Protein AF-K9UJ57-F1 (afdb_monomer)

Radius of gyration: 21.43 Å; Cα contacts (8 Å, |Δi|>4): 87; chains: 1; bounding box: 52×44×53 Å

Foldseek 3Di:
DDLLPDDLVRLVVVCVVCVVPVVSVVSNVVVCVVPPPDDDDPDDPDPVCCVVPVVVVVVVVVLVVLLQVLLVVLQVQVVVCCVVPVPDDLVNSLVSSVVVPDPVSLVSLLVSCVVVDLCVLVVRDHDPVCSVSSNVNSVVSNPPDD

pLDDT: mean 84.01, std 9.88, range [45.91, 94.31]

Solvent-accessible surface area (backbone atoms only — not comparable to full-atom values): 8723 Å² total; per-residue (Å²): 134,74,65,87,80,47,52,74,68,57,37,50,52,47,28,71,76,39,74,84,41,61,69,48,45,50,50,41,52,53,49,46,66,75,73,48,89,72,78,88,74,74,82,71,89,45,83,71,55,55,73,79,36,60,67,58,52,49,54,56,44,62,63,47,45,45,56,60,51,47,33,54,50,53,52,52,52,50,56,52,44,43,75,78,42,72,85,65,51,68,69,57,52,41,53,49,49,66,68,71,50,56,68,71,58,53,51,49,35,40,56,41,37,70,73,65,38,76,72,56,54,77,70,58,73,58,61,77,96,45,34,66,52,53,45,52,47,54,52,50,56,62,67,53,77,128

Mean predicted aligned error: 13.46 Å

InterPro domains:
  IPR054053 Protein of unknown function DUF6887 [PF21826] (2-60)

Structure (mmCIF, N/CA/C/O backbone):
data_AF-K9UJ57-F1
#
_entry.id   AF-K9UJ57-F1
#
loop_
_atom_site.group_PDB
_atom_site.id
_atom_site.type_symbol
_atom_site.label_atom_id
_atom_site.label_alt_id
_atom_site.label_comp_id
_atom_site.label_asym_id
_atom_site.label_entity_id
_atom_site.label_seq_id
_atom_site.pdbx_PDB_ins_code
_atom_site.Cartn_x
_atom_site.Cartn_y
_atom_site.Cartn_z
_atom_site.occupancy
_atom_site.B_iso_or_equiv
_atom_site.auth_seq_id
_atom_site.auth_comp_id
_atom_site.auth_asym_id
_atom_site.auth_atom_id
_atom_site.pdbx_PDB_model_num
ATOM 1 N N . MET A 1 1 ? 25.271 3.234 -30.888 1.00 76.38 1 MET A N 1
ATOM 2 C CA . MET A 1 1 ? 25.266 3.730 -29.495 1.00 76.38 1 MET A CA 1
ATOM 3 C C . MET A 1 1 ? 26.203 2.829 -28.701 1.00 76.38 1 MET A C 1
ATOM 5 O O . MET A 1 1 ? 26.231 1.647 -29.017 1.00 76.38 1 MET A O 1
ATOM 9 N N . ASP A 1 2 ? 27.009 3.343 -27.770 1.00 87.25 2 ASP A N 1
ATOM 10 C CA . ASP A 1 2 ? 27.913 2.499 -26.966 1.00 87.25 2 ASP A CA 1
ATOM 11 C C . ASP A 1 2 ? 27.295 2.239 -25.585 1.00 87.25 2 ASP A C 1
ATOM 13 O O . ASP A 1 2 ? 27.380 3.068 -24.679 1.00 87.25 2 ASP A O 1
ATOM 17 N N . TYR A 1 3 ? 26.618 1.099 -25.447 1.00 88.69 3 TYR A N 1
ATOM 18 C CA . TYR A 1 3 ? 25.906 0.725 -24.224 1.00 88.69 3 TYR A CA 1
ATOM 19 C C . TYR A 1 3 ? 26.846 0.398 -23.055 1.00 88.69 3 TYR A C 1
ATOM 21 O O . TYR A 1 3 ? 26.436 0.510 -21.902 1.00 88.69 3 TYR A O 1
ATOM 29 N N . ARG A 1 4 ? 28.112 0.042 -23.322 1.00 81.81 4 ARG A N 1
ATOM 30 C CA . ARG A 1 4 ? 29.076 -0.381 -22.288 1.00 81.81 4 ARG A CA 1
ATOM 31 C C . ARG A 1 4 ? 29.610 0.774 -21.446 1.00 81.81 4 ARG A C 1
ATOM 33 O O . ARG A 1 4 ? 30.119 0.545 -20.355 1.00 81.81 4 ARG A O 1
ATOM 40 N N . GLN A 1 5 ? 29.489 2.007 -21.936 1.00 87.62 5 GLN A N 1
ATOM 41 C CA . GLN A 1 5 ? 29.878 3.208 -21.192 1.00 87.62 5 GLN A CA 1
ATOM 42 C C . GLN A 1 5 ? 28.732 3.819 -20.381 1.00 87.62 5 GLN A C 1
ATOM 44 O O . GLN A 1 5 ? 28.959 4.740 -19.598 1.00 87.62 5 GLN A O 1
ATOM 49 N N . MET A 1 6 ? 27.503 3.326 -20.554 1.00 89.31 6 MET A N 1
ATOM 50 C CA . MET A 1 6 ? 26.363 3.802 -19.778 1.00 89.31 6 MET A CA 1
ATOM 51 C C . MET A 1 6 ? 26.410 3.244 -18.359 1.00 89.31 6 MET A C 1
ATOM 53 O O . MET A 1 6 ? 26.701 2.069 -18.136 1.00 89.31 6 MET A O 1
ATOM 57 N N . SER A 1 7 ? 26.044 4.066 -17.377 1.00 90.62 7 SER A N 1
ATOM 58 C CA . SER A 1 7 ? 25.816 3.566 -16.024 1.00 90.62 7 SER A CA 1
ATOM 59 C C . SER A 1 7 ? 24.624 2.602 -15.995 1.00 90.62 7 SER A C 1
ATOM 61 O O . SER A 1 7 ? 23.697 2.694 -16.805 1.00 90.62 7 SER A O 1
ATOM 63 N N . ARG A 1 8 ? 24.569 1.728 -14.978 1.00 89.62 8 ARG A N 1
ATOM 64 C CA . ARG A 1 8 ? 23.435 0.807 -14.761 1.00 89.62 8 ARG A CA 1
ATOM 65 C C . ARG A 1 8 ? 22.077 1.507 -14.829 1.00 89.62 8 ARG A C 1
ATOM 67 O O . ARG A 1 8 ? 21.119 0.927 -15.331 1.00 89.62 8 ARG A O 1
ATOM 74 N N . LYS A 1 9 ? 21.976 2.731 -14.299 1.00 91.31 9 LYS A N 1
ATOM 75 C CA . LYS A 1 9 ? 20.726 3.503 -14.279 1.00 91.31 9 LYS A CA 1
ATOM 76 C C . LYS A 1 9 ? 20.346 4.010 -15.671 1.00 91.31 9 LYS A C 1
ATOM 78 O O . LYS A 1 9 ? 19.175 3.950 -16.031 1.00 91.31 9 LYS A O 1
ATOM 83 N N . GLU A 1 10 ? 21.313 4.507 -16.434 1.00 91.44 10 GLU A N 1
ATOM 84 C CA . GLU A 1 10 ? 21.088 5.012 -17.793 1.00 91.44 10 GLU A CA 1
ATOM 85 C C . GLU A 1 10 ? 20.684 3.883 -18.732 1.00 91.44 10 GLU A C 1
ATOM 87 O O . GLU A 1 10 ? 19.668 3.993 -19.415 1.00 91.44 10 GLU A O 1
ATOM 92 N N . LEU A 1 11 ? 21.410 2.767 -18.678 1.00 92.94 11 LEU A N 1
ATOM 93 C CA . LEU A 1 11 ? 21.129 1.605 -19.506 1.00 92.94 11 LEU A CA 1
ATOM 94 C C . LEU A 1 11 ? 19.780 0.962 -19.143 1.00 92.94 11 LEU A C 1
ATOM 96 O O . LEU A 1 11 ? 18.996 0.640 -20.030 1.00 92.94 11 LEU A O 1
ATOM 100 N N . HIS A 1 12 ? 19.445 0.881 -17.848 1.00 93.12 12 HIS A N 1
ATOM 101 C CA . HIS A 1 12 ? 18.121 0.440 -17.393 1.00 93.12 12 HIS A CA 1
ATOM 102 C C . HIS A 1 12 ? 16.990 1.308 -17.963 1.00 93.12 12 HIS A C 1
ATOM 104 O O . HIS A 1 12 ? 16.024 0.788 -18.516 1.00 93.12 12 HIS A O 1
ATOM 110 N N . ASN A 1 13 ? 17.109 2.634 -17.846 1.00 94.31 13 ASN A N 1
ATOM 111 C CA . ASN A 1 13 ? 16.097 3.557 -18.356 1.00 94.31 13 ASN A CA 1
ATOM 112 C C . ASN A 1 13 ? 15.968 3.471 -19.882 1.00 94.31 13 ASN A C 1
ATOM 114 O O . ASN A 1 13 ? 14.857 3.537 -20.405 1.00 94.31 13 ASN A O 1
ATOM 118 N N . TYR A 1 14 ? 17.091 3.304 -20.584 1.00 94.06 14 TYR A N 1
ATOM 119 C CA . TYR A 1 14 ? 17.108 3.165 -22.033 1.00 94.06 14 TYR A CA 1
ATOM 120 C C . TYR A 1 14 ? 16.382 1.898 -22.489 1.00 94.06 14 TYR A C 1
ATOM 122 O O . TYR A 1 14 ? 15.505 1.993 -23.342 1.00 94.06 14 TYR A O 1
ATOM 130 N N . VAL A 1 15 ? 16.674 0.743 -21.882 1.00 94.12 15 VAL A N 1
ATOM 131 C CA . VAL A 1 15 ? 15.999 -0.532 -22.186 1.00 94.12 15 VAL A CA 1
ATOM 132 C C . VAL A 1 15 ? 14.495 -0.449 -21.920 1.00 94.12 15 VAL A C 1
ATOM 134 O O . VAL A 1 15 ? 13.693 -0.953 -22.700 1.00 94.12 15 VAL A O 1
ATOM 137 N N . LEU A 1 16 ? 14.077 0.231 -20.847 1.00 92.62 16 LEU A N 1
ATOM 138 C CA . LEU A 1 16 ? 12.651 0.420 -20.563 1.00 92.62 16 LEU A CA 1
ATOM 139 C C . LEU A 1 16 ? 11.936 1.284 -21.608 1.00 92.62 16 LEU A C 1
ATOM 141 O O . LEU A 1 16 ? 10.756 1.039 -21.873 1.00 92.62 16 LEU A O 1
ATOM 145 N N . ALA A 1 17 ? 12.627 2.284 -22.158 1.00 93.69 17 ALA A N 1
ATOM 146 C CA . ALA A 1 17 ? 12.107 3.176 -23.190 1.00 93.69 17 ALA A CA 1
ATOM 147 C C . ALA A 1 17 ? 12.201 2.580 -24.607 1.00 93.69 17 ALA A C 1
ATOM 149 O O . ALA A 1 17 ? 11.406 2.948 -25.466 1.00 93.69 17 ALA A O 1
ATOM 150 N N . ASN A 1 18 ? 13.133 1.652 -24.838 1.00 94.06 18 ASN A N 1
ATOM 151 C CA . ASN A 1 18 ? 13.432 1.037 -26.132 1.00 94.06 18 ASN A CA 1
ATOM 152 C C . ASN A 1 18 ? 13.386 -0.489 -25.992 1.00 94.06 18 ASN A C 1
ATOM 154 O O . ASN A 1 18 ? 14.399 -1.172 -26.114 1.00 94.06 18 ASN A O 1
ATOM 158 N N . ARG A 1 19 ? 12.199 -1.019 -25.678 1.00 87.31 19 ARG A N 1
ATOM 159 C CA . ARG A 1 19 ? 12.023 -2.444 -25.352 1.00 87.31 19 ARG A CA 1
ATOM 160 C C . ARG A 1 19 ? 12.327 -3.397 -26.507 1.00 87.31 19 ARG A C 1
ATOM 162 O O . ARG A 1 19 ? 12.581 -4.563 -26.242 1.00 87.31 19 ARG A O 1
ATOM 169 N N . ASP A 1 20 ? 12.306 -2.891 -27.737 1.00 93.94 20 ASP A N 1
ATOM 170 C CA . ASP A 1 20 ? 12.568 -3.661 -28.957 1.00 93.94 20 ASP A CA 1
ATOM 171 C C . ASP A 1 20 ? 14.061 -3.662 -29.348 1.00 93.94 20 ASP A C 1
ATOM 173 O O . ASP A 1 20 ? 14.445 -4.287 -30.334 1.00 93.94 20 ASP A O 1
ATOM 177 N N . ASP A 1 21 ? 14.916 -2.942 -28.609 1.00 93.94 21 ASP A N 1
ATOM 178 C CA . ASP A 1 21 ? 16.365 -2.953 -28.820 1.00 93.94 21 ASP A CA 1
ATOM 179 C C . ASP A 1 21 ? 17.012 -4.083 -28.007 1.00 93.94 21 ASP A C 1
ATOM 181 O O . ASP A 1 21 ? 17.461 -3.905 -26.867 1.00 93.94 21 ASP A O 1
ATOM 185 N N . ASP A 1 22 ? 17.076 -5.259 -28.630 1.00 93.44 22 ASP A N 1
ATOM 186 C CA . ASP A 1 22 ? 17.701 -6.453 -28.061 1.00 93.44 22 ASP A CA 1
ATOM 187 C C . ASP A 1 22 ? 19.164 -6.205 -27.660 1.00 93.44 22 ASP A C 1
ATOM 189 O O . ASP A 1 22 ? 19.628 -6.721 -26.643 1.00 93.44 22 ASP A O 1
ATOM 193 N N . ALA A 1 23 ? 19.904 -5.379 -28.410 1.00 93.88 23 ALA A N 1
ATOM 194 C CA . ALA A 1 23 ? 21.306 -5.095 -28.112 1.00 93.88 23 ALA A CA 1
ATOM 195 C C . ALA A 1 23 ? 21.454 -4.300 -26.807 1.00 93.88 23 ALA A C 1
ATOM 197 O O . ALA A 1 23 ? 22.349 -4.587 -26.006 1.00 93.88 23 ALA A O 1
ATOM 198 N N . ALA A 1 24 ? 20.556 -3.343 -26.559 1.00 92.88 24 ALA A N 1
ATOM 199 C CA . ALA A 1 24 ? 20.501 -2.635 -25.286 1.00 92.88 24 ALA A CA 1
ATOM 200 C C . ALA A 1 24 ? 20.100 -3.569 -24.132 1.00 92.88 24 ALA A C 1
ATOM 202 O O . ALA A 1 24 ? 20.673 -3.479 -23.042 1.00 92.88 24 ALA A O 1
ATOM 203 N N . PHE A 1 25 ? 19.153 -4.485 -24.367 1.00 92.31 25 PHE A N 1
ATOM 204 C CA . PHE A 1 25 ? 18.747 -5.480 -23.374 1.00 92.31 25 PHE A CA 1
ATOM 205 C C . PHE A 1 25 ? 19.906 -6.408 -22.989 1.00 92.31 25 PHE A C 1
ATOM 207 O O . PHE A 1 25 ? 20.200 -6.547 -21.801 1.00 92.31 25 PHE A O 1
ATOM 214 N N . TYR A 1 26 ? 20.609 -6.990 -23.964 1.00 93.56 26 TYR A N 1
ATOM 215 C CA . TYR A 1 26 ? 21.755 -7.861 -23.692 1.00 93.56 26 TYR A CA 1
ATOM 216 C C . TYR A 1 26 ? 22.887 -7.114 -22.983 1.00 93.56 26 TYR A C 1
ATOM 218 O O . TYR A 1 26 ? 23.402 -7.611 -21.985 1.00 93.56 26 TYR A O 1
ATOM 226 N N . ALA A 1 27 ? 23.205 -5.884 -23.402 1.00 93.81 27 ALA A N 1
ATOM 227 C CA . ALA A 1 27 ? 24.201 -5.065 -22.712 1.00 93.81 27 ALA A CA 1
ATOM 228 C C . ALA A 1 27 ? 23.816 -4.785 -21.247 1.00 93.81 27 ALA A C 1
ATOM 230 O O . ALA A 1 27 ? 24.676 -4.761 -20.366 1.00 93.81 27 ALA A O 1
ATOM 231 N N . TYR A 1 28 ? 22.523 -4.593 -20.966 1.00 91.31 28 TYR A N 1
ATOM 232 C CA . TYR A 1 28 ? 22.027 -4.436 -19.602 1.00 91.31 28 TYR A CA 1
ATOM 233 C C . TYR A 1 28 ? 22.167 -5.723 -18.786 1.00 91.31 28 TYR A C 1
ATOM 235 O O . TYR A 1 28 ? 22.596 -5.666 -17.634 1.00 91.31 28 TYR A O 1
ATOM 243 N N . VAL A 1 29 ? 21.831 -6.874 -19.371 1.00 89.50 29 VAL A N 1
ATOM 244 C CA . VAL A 1 29 ? 21.959 -8.187 -18.725 1.00 89.50 29 VAL A CA 1
ATOM 245 C C . VAL A 1 29 ? 23.420 -8.512 -18.413 1.00 89.50 29 VAL A C 1
ATOM 247 O O . VAL A 1 29 ? 23.708 -8.934 -17.294 1.00 89.50 29 VAL A O 1
ATOM 250 N N . ASP A 1 30 ? 24.345 -8.266 -19.340 1.00 91.00 30 ASP A N 1
ATOM 251 C CA . ASP A 1 30 ? 25.786 -8.448 -19.118 1.00 91.00 30 ASP A CA 1
ATOM 252 C C . ASP A 1 30 ? 26.275 -7.569 -17.961 1.00 91.00 30 ASP A C 1
ATOM 254 O O . ASP A 1 30 ? 26.884 -8.059 -17.009 1.00 91.00 30 ASP A O 1
ATOM 258 N N . LEU A 1 31 ? 25.904 -6.284 -17.973 1.00 89.94 31 LEU A N 1
ATOM 259 C CA . LEU A 1 31 ? 26.239 -5.363 -16.891 1.00 89.94 31 LEU A CA 1
ATOM 260 C C . LEU A 1 31 ? 25.687 -5.851 -15.544 1.00 89.94 31 LEU A C 1
ATOM 262 O O . LEU A 1 31 ? 26.374 -5.755 -14.531 1.00 89.94 31 LEU A O 1
ATOM 266 N N . LEU A 1 32 ? 24.456 -6.372 -15.503 1.00 88.00 32 LEU A N 1
ATOM 267 C CA . LEU A 1 32 ? 23.863 -6.923 -14.282 1.00 88.00 32 LEU A CA 1
ATOM 268 C C . LEU A 1 32 ? 24.588 -8.173 -13.775 1.00 88.00 32 LEU A C 1
ATOM 270 O O . LEU A 1 32 ? 24.625 -8.359 -12.558 1.00 88.00 32 LEU A O 1
ATOM 274 N N . HIS A 1 33 ? 25.139 -9.008 -14.656 1.00 83.88 33 HIS A N 1
ATOM 275 C CA . HIS A 1 33 ? 25.977 -10.139 -14.252 1.00 83.88 33 HIS A CA 1
ATOM 276 C C . HIS A 1 33 ? 27.313 -9.670 -13.665 1.00 83.88 33 HIS A C 1
ATOM 278 O O . HIS A 1 33 ? 27.769 -10.244 -12.681 1.00 83.88 33 HIS A O 1
ATOM 284 N N . GLU A 1 34 ? 27.911 -8.610 -14.212 1.00 85.19 34 GLU A N 1
ATOM 285 C CA . GLU A 1 34 ? 29.191 -8.075 -13.727 1.00 85.19 34 GLU A CA 1
ATOM 286 C C . GLU A 1 34 ? 29.061 -7.307 -12.402 1.00 85.19 34 GLU A C 1
ATOM 288 O O . GLU A 1 34 ? 29.893 -7.454 -11.507 1.00 85.19 34 GLU A O 1
ATOM 293 N N . VAL A 1 35 ? 28.026 -6.470 -12.256 1.00 81.81 35 VAL A N 1
ATOM 294 C CA . VAL A 1 35 ? 27.884 -5.552 -11.103 1.00 81.81 35 VAL A CA 1
ATOM 295 C C . VAL A 1 35 ? 26.929 -6.061 -10.025 1.00 81.81 35 VAL A C 1
ATOM 297 O O . VAL A 1 35 ? 26.745 -5.421 -8.984 1.00 81.81 35 VAL A O 1
ATOM 300 N N . GLY A 1 36 ? 26.225 -7.154 -10.299 1.00 75.25 36 GLY A N 1
ATOM 301 C CA . GLY A 1 36 ? 25.158 -7.641 -9.449 1.00 75.25 36 GLY A CA 1
ATOM 302 C C . GLY A 1 36 ? 25.661 -8.492 -8.296 1.00 75.25 36 GLY A C 1
ATOM 303 O O . GLY A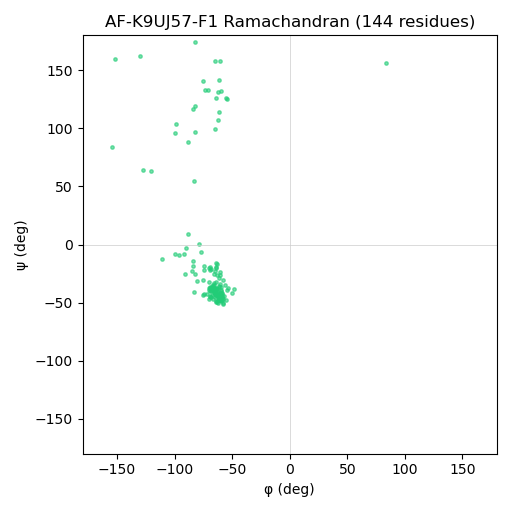 1 36 ? 26.142 -9.598 -8.493 1.00 75.25 36 GLY A O 1
ATOM 304 N N . ASN A 1 37 ? 25.448 -8.027 -7.067 1.00 73.25 37 ASN A N 1
ATOM 305 C CA . ASN A 1 37 ? 25.614 -8.844 -5.864 1.00 73.25 37 ASN A CA 1
ATOM 306 C C . ASN A 1 37 ? 24.349 -9.690 -5.610 1.00 73.25 37 ASN A C 1
ATOM 308 O O . ASN A 1 37 ? 23.683 -9.531 -4.584 1.00 73.25 37 ASN A O 1
ATOM 312 N N . TRP A 1 38 ? 23.930 -10.475 -6.607 1.00 73.06 38 TRP A N 1
ATOM 313 C CA . TRP A 1 38 ? 22.687 -11.244 -6.549 1.00 73.06 38 TRP A CA 1
ATOM 314 C C . TRP A 1 38 ? 22.819 -12.406 -5.566 1.00 73.06 38 TRP A C 1
ATOM 316 O O . TRP A 1 38 ? 23.775 -13.173 -5.617 1.00 73.06 38 TRP A O 1
ATOM 326 N N . THR A 1 39 ? 21.828 -12.572 -4.695 1.00 67.81 39 THR A N 1
ATOM 327 C CA . THR A 1 39 ? 21.657 -13.820 -3.950 1.00 67.81 39 THR A CA 1
ATOM 328 C C . THR A 1 39 ? 20.914 -14.798 -4.848 1.00 67.81 39 THR A C 1
ATOM 330 O O . THR A 1 39 ? 19.784 -14.517 -5.251 1.00 67.81 39 THR A O 1
ATOM 333 N N . GLU A 1 40 ? 21.532 -15.932 -5.173 1.00 68.31 40 GLU A N 1
ATOM 334 C CA . GLU A 1 40 ? 20.845 -17.002 -5.894 1.00 68.31 40 GLU A CA 1
ATOM 335 C C . GLU A 1 40 ? 19.660 -17.505 -5.058 1.00 68.31 40 GLU A C 1
ATOM 337 O O . GLU A 1 40 ? 19.827 -18.062 -3.972 1.00 68.31 40 GLU A O 1
ATOM 342 N N . MET A 1 41 ? 18.445 -17.285 -5.562 1.00 67.69 41 MET A N 1
ATOM 343 C CA . MET A 1 41 ? 17.232 -17.866 -4.998 1.00 67.69 41 MET A CA 1
ATOM 344 C C . MET A 1 41 ? 16.864 -19.091 -5.839 1.00 67.69 41 MET A C 1
ATOM 346 O O . MET A 1 41 ? 16.369 -18.921 -6.956 1.00 67.69 41 MET A O 1
ATOM 350 N N . PRO A 1 42 ? 17.116 -20.324 -5.362 1.00 74.44 42 PRO A N 1
ATOM 351 C CA . PRO A 1 42 ? 16.643 -21.515 -6.051 1.00 74.44 42 PRO A CA 1
ATOM 352 C C . PRO A 1 42 ? 15.113 -21.507 -6.137 1.00 74.44 42 PRO A C 1
ATOM 354 O O . PRO A 1 42 ? 14.428 -20.855 -5.346 1.00 74.44 42 PRO A O 1
ATOM 357 N N . ALA A 1 43 ? 14.572 -22.251 -7.102 1.00 75.25 43 ALA A N 1
ATOM 358 C CA . ALA A 1 43 ? 13.130 -22.384 -7.259 1.00 75.25 43 ALA A CA 1
ATOM 359 C C . ALA A 1 43 ? 12.488 -22.865 -5.948 1.00 75.25 43 ALA A C 1
ATOM 361 O O . ALA A 1 43 ? 12.873 -23.906 -5.405 1.00 75.25 43 ALA A O 1
ATOM 362 N N . LEU A 1 44 ? 11.504 -22.106 -5.461 1.00 79.31 44 LEU A N 1
ATOM 363 C CA . LEU A 1 44 ? 10.714 -22.494 -4.299 1.00 79.31 44 LEU A CA 1
ATOM 364 C C . LEU A 1 44 ? 9.931 -23.760 -4.655 1.00 79.31 44 LEU A C 1
ATOM 366 O O . LEU A 1 44 ? 9.208 -23.799 -5.652 1.00 79.31 44 LEU A O 1
ATOM 370 N N . LYS A 1 45 ? 10.079 -24.800 -3.842 1.00 80.62 45 LYS A N 1
ATOM 371 C CA . LYS A 1 45 ? 9.315 -26.047 -3.940 1.00 80.62 45 LYS A CA 1
ATOM 372 C C . LYS A 1 45 ? 7.979 -25.922 -3.212 1.00 80.62 45 LYS A C 1
ATOM 374 O O . LYS A 1 45 ? 7.046 -26.658 -3.524 1.00 80.62 45 LYS A O 1
ATOM 379 N N . SER A 1 46 ? 7.882 -24.996 -2.257 1.00 80.69 46 SER A N 1
ATOM 380 C CA . SER A 1 46 ? 6.666 -24.705 -1.501 1.00 80.69 46 SER A CA 1
ATOM 381 C C . SER A 1 46 ? 6.609 -23.244 -1.021 1.00 80.69 46 SER A C 1
ATOM 383 O O . SER A 1 46 ? 7.651 -22.595 -0.914 1.00 80.69 46 SER A O 1
ATOM 385 N N . PRO A 1 47 ? 5.420 -22.708 -0.679 1.00 70.19 47 PRO A N 1
ATOM 386 C CA . PRO A 1 47 ? 5.303 -21.407 -0.017 1.00 70.19 47 PRO A CA 1
ATOM 387 C C . PRO A 1 47 ? 6.068 -21.313 1.314 1.00 70.19 47 PRO A C 1
ATOM 389 O O . PRO A 1 47 ? 6.536 -20.236 1.664 1.00 70.19 47 PRO A O 1
ATOM 392 N N . GLN A 1 48 ? 6.218 -22.425 2.041 1.00 71.94 48 GLN A N 1
ATOM 393 C CA . GLN A 1 48 ? 6.953 -22.498 3.309 1.00 71.94 48 GLN A CA 1
ATOM 394 C C . GLN A 1 48 ? 8.464 -22.299 3.123 1.00 71.94 48 GLN A C 1
ATOM 396 O O . GLN A 1 48 ? 9.150 -21.881 4.050 1.00 71.94 48 GLN A O 1
ATOM 401 N N . ASP A 1 49 ? 8.992 -22.517 1.915 1.00 79.69 49 ASP A N 1
ATOM 402 C CA . ASP A 1 49 ? 10.415 -22.315 1.632 1.00 79.69 49 ASP A CA 1
ATOM 403 C C . ASP A 1 49 ? 10.835 -20.843 1.780 1.00 79.69 49 ASP A C 1
ATOM 405 O O . ASP A 1 49 ? 12.019 -20.560 1.961 1.00 79.69 49 ASP A O 1
ATOM 409 N N . LEU A 1 50 ? 9.872 -19.912 1.748 1.00 75.25 50 LEU A N 1
ATOM 410 C CA . LEU A 1 50 ? 10.086 -18.486 2.000 1.00 75.25 50 LEU A CA 1
ATOM 411 C C . LEU A 1 50 ? 10.646 -18.196 3.401 1.00 75.25 50 LEU A C 1
ATOM 413 O O . LEU A 1 50 ? 11.357 -17.201 3.564 1.00 75.25 50 LEU A O 1
ATOM 417 N N . ASP A 1 51 ? 10.399 -19.070 4.383 1.00 78.44 51 ASP A N 1
ATOM 418 C CA . ASP A 1 51 ? 10.933 -18.931 5.745 1.00 78.44 51 ASP A CA 1
ATOM 419 C C . ASP A 1 51 ? 12.469 -19.035 5.778 1.00 78.44 51 ASP A C 1
ATOM 421 O O . ASP A 1 51 ? 13.116 -18.480 6.668 1.00 78.44 51 ASP A O 1
ATOM 425 N N . ASN A 1 52 ? 13.074 -19.665 4.764 1.00 81.44 52 ASN A N 1
ATOM 426 C CA . ASN A 1 52 ? 14.528 -19.769 4.625 1.00 81.44 52 ASN A CA 1
ATOM 427 C C . ASN A 1 52 ? 15.187 -18.474 4.116 1.00 81.44 52 ASN A C 1
ATOM 429 O O . ASN A 1 52 ? 16.414 -18.387 4.081 1.00 81.44 52 ASN A O 1
ATOM 433 N N . TYR A 1 53 ? 14.402 -17.458 3.735 1.00 79.81 53 TYR A N 1
ATOM 434 C CA . TYR A 1 53 ? 14.901 -16.204 3.164 1.00 79.81 53 TYR A CA 1
ATOM 435 C C . TYR A 1 53 ? 14.485 -14.988 4.009 1.00 79.81 53 TYR A C 1
ATOM 437 O O . TYR A 1 53 ? 13.776 -14.097 3.528 1.00 79.81 53 TYR A O 1
ATOM 445 N N . PRO A 1 54 ? 14.945 -14.886 5.271 1.00 72.56 54 PRO A N 1
ATOM 446 C CA . PRO A 1 54 ? 14.531 -13.821 6.180 1.00 72.56 54 PRO A CA 1
ATOM 447 C C . PRO A 1 54 ? 14.908 -12.426 5.674 1.00 72.56 54 PRO A C 1
ATOM 449 O O . PRO A 1 54 ? 14.188 -11.472 5.951 1.00 72.56 54 PRO A O 1
ATOM 452 N N . GLU A 1 55 ? 15.982 -12.280 4.893 1.00 69.44 55 GLU A N 1
ATOM 453 C CA . GLU A 1 55 ? 16.338 -10.998 4.272 1.00 69.44 55 GLU A CA 1
ATOM 454 C C . GLU A 1 55 ? 15.364 -10.584 3.163 1.00 69.44 55 GLU A C 1
ATOM 456 O O . GLU A 1 55 ? 15.002 -9.409 3.073 1.00 69.44 55 GLU A O 1
ATOM 461 N N . PHE A 1 56 ? 14.875 -11.541 2.368 1.00 73.00 56 PHE A N 1
ATOM 462 C CA . PHE A 1 56 ? 13.825 -11.306 1.376 1.00 73.00 56 PHE A CA 1
ATOM 463 C C . PHE A 1 56 ? 12.530 -10.890 2.074 1.00 73.00 56 PHE A C 1
ATOM 465 O O . PHE A 1 56 ? 11.986 -9.828 1.759 1.00 73.00 56 PHE A O 1
ATOM 472 N N . ILE A 1 57 ? 12.110 -11.650 3.095 1.00 71.50 57 ILE A N 1
ATOM 473 C CA . ILE A 1 57 ? 10.958 -11.317 3.940 1.00 71.50 57 ILE A CA 1
ATOM 474 C C . ILE A 1 57 ? 11.139 -9.939 4.583 1.00 71.50 57 ILE A C 1
ATOM 476 O O . ILE A 1 57 ? 10.224 -9.119 4.551 1.00 71.50 57 ILE A O 1
ATOM 480 N N . ALA A 1 58 ? 12.318 -9.618 5.113 1.00 65.75 58 ALA A N 1
ATOM 481 C CA . ALA A 1 58 ? 12.620 -8.315 5.697 1.00 65.75 58 ALA A CA 1
ATOM 482 C C . ALA A 1 58 ? 12.584 -7.186 4.657 1.00 65.75 58 ALA A C 1
ATOM 484 O O . ALA A 1 58 ? 12.123 -6.090 4.969 1.00 65.75 58 ALA A O 1
ATOM 485 N N . HIS A 1 59 ? 13.036 -7.422 3.424 1.00 64.69 59 HIS A N 1
ATOM 486 C CA . HIS A 1 59 ? 13.035 -6.435 2.346 1.00 64.69 59 HIS A CA 1
ATOM 487 C C . HIS A 1 59 ? 11.615 -6.129 1.851 1.00 64.69 59 HIS A C 1
ATOM 489 O O . HIS A 1 59 ? 11.243 -4.956 1.732 1.00 64.69 59 HIS A O 1
ATOM 495 N N . ILE A 1 60 ? 10.798 -7.159 1.613 1.00 63.66 60 ILE A N 1
ATOM 496 C CA . ILE A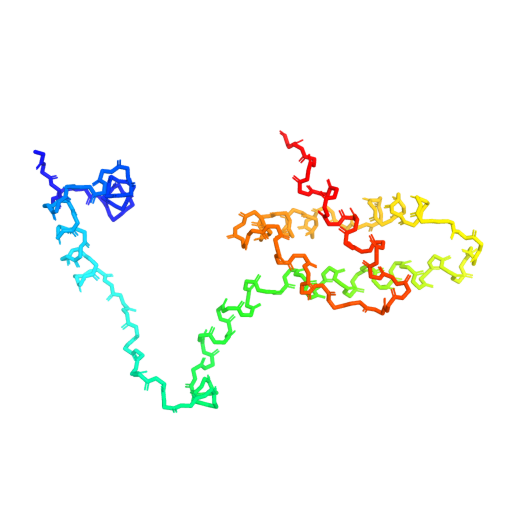 1 60 ? 9.393 -6.994 1.208 1.00 63.66 60 ILE A CA 1
ATOM 497 C C . ILE A 1 60 ? 8.549 -6.436 2.360 1.00 63.66 60 ILE A C 1
ATOM 499 O O . ILE A 1 60 ? 7.778 -5.499 2.157 1.00 63.66 60 ILE A O 1
ATOM 503 N N . THR A 1 61 ? 8.770 -6.886 3.601 1.00 57.44 61 THR A N 1
ATOM 504 C CA . THR A 1 61 ? 8.074 -6.318 4.767 1.00 57.44 61 THR A CA 1
ATOM 505 C C . THR A 1 61 ? 8.543 -4.904 5.080 1.00 57.44 61 THR A C 1
ATOM 507 O O . THR A 1 61 ? 7.746 -4.076 5.501 1.00 57.44 61 THR A O 1
ATOM 510 N N . LYS A 1 62 ? 9.806 -4.539 4.830 1.00 55.59 62 LYS A N 1
ATOM 511 C CA . LYS A 1 62 ? 10.271 -3.145 4.945 1.00 55.59 62 LYS A CA 1
ATOM 512 C C . LYS A 1 62 ? 9.515 -2.221 3.990 1.00 55.59 62 LYS A C 1
ATOM 514 O O . LYS A 1 62 ? 9.254 -1.078 4.368 1.00 55.59 62 LYS A O 1
ATOM 519 N N . LYS A 1 63 ? 9.125 -2.714 2.810 1.00 51.66 63 LYS A N 1
ATOM 520 C CA . LYS A 1 63 ? 8.235 -2.004 1.880 1.00 51.66 63 LYS A CA 1
ATOM 521 C C . LYS A 1 63 ? 6.766 -2.025 2.335 1.00 51.66 63 LYS A C 1
ATOM 523 O O . LYS A 1 63 ? 6.086 -1.030 2.118 1.00 51.66 63 LYS A O 1
ATOM 528 N N . SER A 1 64 ? 6.306 -3.063 3.044 1.00 56.28 64 SER A N 1
ATOM 529 C CA . SER A 1 64 ? 4.939 -3.144 3.607 1.00 56.28 64 SER A CA 1
ATOM 530 C C . SER A 1 64 ? 4.742 -2.440 4.969 1.00 56.28 64 SER A C 1
ATOM 532 O O . SER A 1 64 ? 3.615 -2.146 5.374 1.00 56.28 64 SER A O 1
ATOM 534 N N . LYS A 1 65 ? 5.829 -2.074 5.670 1.00 68.75 65 LYS A N 1
ATOM 535 C CA . LYS A 1 65 ? 5.817 -1.368 6.972 1.00 68.75 65 LYS A CA 1
ATOM 536 C C . LYS A 1 65 ? 4.994 -0.070 7.008 1.00 68.75 65 LYS A C 1
ATOM 538 O O . LYS A 1 65 ? 4.392 0.185 8.052 1.00 68.75 65 LYS A O 1
ATOM 543 N N . PRO A 1 66 ? 4.954 0.781 5.963 1.00 76.94 66 PRO A N 1
ATOM 544 C CA . PRO A 1 66 ? 4.163 2.009 5.997 1.00 76.94 66 PRO A CA 1
ATOM 545 C C . PRO A 1 66 ? 2.661 1.740 6.132 1.00 76.94 66 PRO A C 1
ATOM 547 O O . PRO A 1 66 ? 2.003 2.446 6.895 1.00 76.94 66 PRO A O 1
ATOM 550 N N . LEU A 1 67 ? 2.137 0.700 5.470 1.00 83.12 67 LEU A N 1
ATOM 551 C CA . LEU A 1 67 ? 0.704 0.396 5.466 1.00 83.12 67 LEU A CA 1
ATOM 552 C C . LEU A 1 67 ? 0.245 -0.237 6.790 1.00 83.12 67 LEU A C 1
ATOM 554 O O . LEU A 1 67 ? -0.744 0.184 7.383 1.00 83.12 67 LEU A O 1
ATOM 558 N N . ALA A 1 68 ? 1.021 -1.176 7.334 1.00 83.56 68 ALA A N 1
ATOM 559 C CA . ALA A 1 68 ? 0.741 -1.729 8.660 1.00 83.56 68 ALA A CA 1
ATOM 560 C C . ALA A 1 68 ? 0.816 -0.648 9.756 1.00 83.56 68 ALA A C 1
ATOM 562 O O . ALA A 1 68 ? -0.026 -0.580 10.654 1.00 83.56 68 ALA A O 1
ATOM 563 N N . ARG A 1 69 ? 1.806 0.250 9.663 1.00 83.62 69 ARG A N 1
ATOM 564 C CA . ARG A 1 69 ? 1.979 1.350 10.618 1.00 83.62 69 ARG A CA 1
ATOM 565 C C . ARG A 1 69 ? 0.871 2.394 10.510 1.00 83.62 69 ARG A C 1
ATOM 567 O O . ARG A 1 69 ? 0.416 2.887 11.540 1.00 83.62 69 ARG A O 1
ATOM 574 N N . VAL A 1 70 ? 0.430 2.735 9.299 1.00 88.44 70 VAL A N 1
ATOM 575 C CA . VAL A 1 70 ? -0.688 3.672 9.131 1.00 88.44 70 VAL A CA 1
ATOM 576 C C . VAL A 1 70 ? -2.003 3.054 9.588 1.00 88.44 70 VAL A C 1
ATOM 578 O O . VAL A 1 70 ? -2.782 3.745 10.230 1.00 88.44 70 VAL A O 1
ATOM 581 N N . ALA A 1 71 ? -2.222 1.755 9.368 1.00 89.38 71 ALA A N 1
ATOM 582 C CA . ALA A 1 71 ? -3.390 1.056 9.894 1.00 89.38 71 ALA A CA 1
ATOM 583 C C . ALA A 1 71 ? -3.450 1.137 11.428 1.00 89.38 71 ALA A C 1
ATOM 585 O O . ALA A 1 71 ? -4.487 1.479 11.999 1.00 89.38 71 ALA A O 1
ATOM 586 N N . GLN A 1 72 ? -2.320 0.903 12.106 1.00 89.44 72 GLN A N 1
A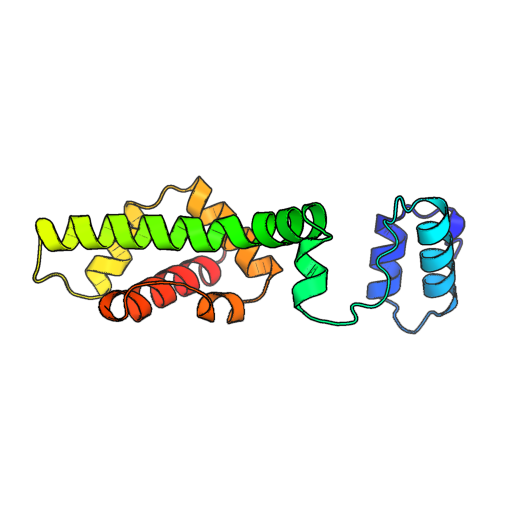TOM 587 C CA . GLN A 1 72 ? -2.224 1.065 13.559 1.00 89.44 72 GLN A CA 1
ATOM 588 C C . GLN A 1 72 ? -2.528 2.500 14.009 1.00 89.44 7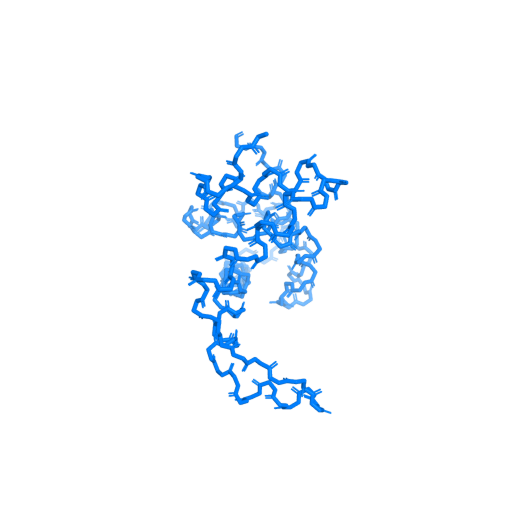2 GLN A C 1
ATOM 590 O O . GLN A 1 72 ? -3.272 2.690 14.972 1.00 89.44 72 GLN A O 1
ATOM 595 N N . GLU A 1 73 ? -1.993 3.505 13.313 1.00 89.81 73 GLU A N 1
ATOM 596 C CA . GLU A 1 73 ? -2.213 4.911 13.661 1.00 89.81 73 GLU A CA 1
ATOM 597 C C . GLU A 1 73 ? -3.666 5.344 13.413 1.00 89.81 73 GLU A C 1
ATOM 599 O O . GLU A 1 73 ? -4.288 5.921 14.302 1.00 89.81 73 GLU A O 1
ATOM 604 N N . ILE A 1 74 ? -4.253 4.992 12.264 1.00 91.69 74 ILE A N 1
ATOM 605 C CA . ILE A 1 74 ? -5.666 5.248 11.943 1.00 91.69 74 ILE A CA 1
ATOM 606 C C . ILE A 1 74 ? -6.567 4.605 12.998 1.00 91.69 74 ILE A C 1
ATOM 608 O O . ILE A 1 74 ? -7.451 5.264 13.543 1.00 91.69 74 ILE A O 1
ATOM 612 N N . ARG A 1 75 ? -6.310 3.341 13.355 1.00 91.69 75 ARG A N 1
ATOM 613 C CA . ARG A 1 75 ? -7.051 2.639 14.410 1.00 91.69 75 ARG A CA 1
ATOM 614 C C . ARG A 1 75 ? -6.954 3.368 15.749 1.00 91.69 75 ARG A C 1
ATOM 616 O O . ARG A 1 75 ? -7.961 3.509 16.441 1.00 91.69 75 ARG A O 1
ATOM 623 N N . ARG A 1 76 ? -5.756 3.824 16.128 1.00 93.19 76 ARG A N 1
ATOM 624 C CA . ARG A 1 76 ? -5.524 4.574 17.371 1.00 93.19 76 ARG A CA 1
ATOM 625 C C . ARG A 1 76 ? -6.326 5.876 17.384 1.00 93.19 76 ARG A C 1
ATOM 627 O O . ARG A 1 76 ? -7.015 6.145 18.366 1.00 93.19 76 ARG A O 1
ATOM 634 N N . LEU A 1 77 ? -6.267 6.642 16.295 1.00 92.69 77 LEU A N 1
ATOM 635 C CA . LEU A 1 77 ? -6.966 7.919 16.142 1.00 92.69 77 LEU A CA 1
ATOM 636 C C . LEU A 1 77 ? -8.488 7.745 16.163 1.00 92.69 77 LEU A C 1
ATOM 638 O O . LEU A 1 77 ? -9.175 8.480 16.865 1.00 92.69 77 LEU A O 1
ATOM 642 N N . LEU A 1 78 ? -9.017 6.737 15.469 1.00 91.00 78 LEU A N 1
ATOM 643 C CA . LEU A 1 78 ? -10.454 6.459 15.452 1.00 91.00 78 LEU A CA 1
ATOM 644 C C . LEU A 1 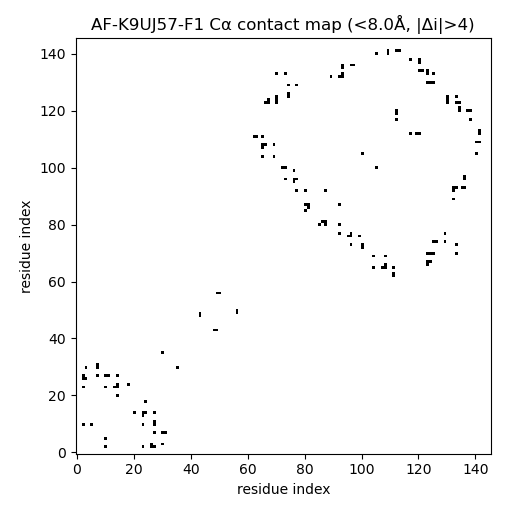78 ? -10.978 6.020 16.820 1.00 91.00 78 LEU A C 1
ATOM 646 O O . LEU A 1 78 ? -12.016 6.508 17.255 1.00 91.00 78 LEU A O 1
ATOM 650 N N . LYS A 1 79 ? -10.238 5.172 17.545 1.00 90.81 79 LYS A N 1
ATOM 651 C CA . LYS A 1 79 ? -10.595 4.797 18.924 1.00 90.81 79 LYS A CA 1
ATOM 652 C C . LYS A 1 79 ? -10.559 5.986 19.878 1.00 90.81 79 LYS A C 1
ATOM 654 O O . LYS A 1 79 ? -11.379 6.063 20.789 1.00 90.81 79 LYS A O 1
ATOM 659 N N . GLN A 1 80 ? -9.605 6.895 19.695 1.00 90.19 80 GLN A N 1
ATOM 660 C CA . GLN A 1 80 ? -9.536 8.124 20.479 1.00 90.19 80 GLN A CA 1
ATOM 661 C C . GLN A 1 80 ? -10.744 9.022 20.191 1.00 90.19 80 GLN A C 1
ATOM 663 O O . GLN A 1 80 ? -11.381 9.488 21.132 1.00 90.19 80 GLN A O 1
ATOM 668 N N . LEU A 1 81 ? -11.091 9.195 18.915 1.00 88.50 81 LEU A N 1
ATOM 669 C CA . LEU A 1 81 ? -12.215 10.020 18.491 1.00 88.50 81 LEU A CA 1
ATOM 670 C C . LEU A 1 81 ? -13.559 9.465 18.969 1.00 88.50 81 LEU A C 1
ATOM 672 O O . LEU A 1 81 ? -14.364 10.225 19.488 1.00 88.50 81 LEU A O 1
ATOM 676 N N . GLU A 1 82 ? -13.783 8.151 18.881 1.00 88.62 82 GLU A N 1
ATOM 677 C CA . GLU A 1 82 ? -15.009 7.511 19.386 1.00 88.62 82 GLU A CA 1
ATOM 678 C C . GLU A 1 82 ? -15.191 7.691 20.899 1.00 88.62 82 GLU A C 1
ATOM 680 O O . GLU A 1 82 ? -16.315 7.854 21.363 1.00 88.62 82 GLU A O 1
ATOM 685 N N . ARG A 1 83 ? -14.099 7.688 21.677 1.00 86.69 83 ARG A N 1
ATOM 686 C CA . ARG A 1 83 ? -14.163 7.932 23.128 1.00 86.69 83 ARG A CA 1
ATOM 687 C C . ARG A 1 83 ? -14.592 9.357 23.456 1.00 86.69 83 ARG A C 1
ATOM 689 O O . ARG A 1 83 ? -15.280 9.563 24.448 1.00 86.69 83 ARG A O 1
ATOM 696 N N . THR A 1 84 ? -14.156 10.329 22.660 1.00 86.94 84 THR A N 1
ATOM 697 C CA . THR A 1 84 ? -14.446 11.749 22.895 1.00 86.94 84 THR A CA 1
ATOM 698 C C . THR A 1 84 ? -15.719 12.222 22.198 1.00 86.94 84 THR A C 1
ATOM 700 O O . THR A 1 84 ? -16.321 13.195 22.634 1.00 86.94 84 THR A O 1
ATOM 703 N N . ASN A 1 85 ? -16.117 11.557 21.112 1.00 84.56 85 ASN A N 1
ATOM 704 C CA . ASN A 1 85 ? -17.267 11.907 20.288 1.00 84.56 85 ASN A CA 1
ATOM 705 C C . ASN A 1 85 ? -17.827 10.660 19.555 1.00 84.56 85 ASN A C 1
ATOM 707 O O . ASN A 1 85 ? -17.498 10.405 18.391 1.00 84.56 85 ASN A O 1
ATOM 711 N N . PRO A 1 86 ? -18.678 9.854 20.210 1.00 81.12 86 PRO A N 1
ATOM 712 C CA . PRO A 1 86 ? -19.203 8.612 19.635 1.00 81.12 86 PRO A CA 1
ATOM 713 C C . PRO A 1 86 ? -20.181 8.826 18.466 1.00 81.12 86 PRO A C 1
ATOM 715 O O . PRO A 1 86 ? -20.368 7.916 17.663 1.00 81.12 86 PRO A O 1
ATOM 718 N N . THR A 1 87 ? -20.769 10.017 18.326 1.00 82.81 87 THR A N 1
ATOM 719 C CA . THR A 1 87 ? -21.716 10.366 17.248 1.00 82.81 87 THR A CA 1
ATOM 720 C C . THR A 1 87 ? -21.037 10.911 15.987 1.00 82.81 87 THR A C 1
ATOM 722 O O . THR A 1 87 ? -21.717 11.394 15.086 1.00 82.81 87 THR A O 1
ATOM 725 N N . THR A 1 88 ? -19.703 10.845 15.913 1.00 84.56 88 THR A N 1
ATOM 726 C CA . THR A 1 88 ? -18.919 11.360 14.779 1.00 84.56 88 THR A CA 1
ATOM 727 C C . THR A 1 88 ? -19.259 10.630 13.473 1.00 84.56 88 THR A C 1
ATOM 729 O O . THR A 1 88 ? -19.218 9.393 13.415 1.00 84.56 88 THR A O 1
ATOM 732 N N . ASN A 1 89 ? -19.508 11.383 12.399 1.00 89.31 89 ASN A N 1
ATOM 733 C CA . ASN A 1 89 ? -19.763 10.834 11.061 1.00 89.31 89 ASN A CA 1
ATOM 734 C C . ASN A 1 89 ? -18.461 10.479 10.301 1.00 89.31 89 ASN A C 1
ATOM 736 O O . ASN A 1 89 ? -17.347 10.721 10.766 1.00 89.31 89 ASN A O 1
ATOM 740 N N . GLU A 1 90 ? -18.568 9.863 9.121 1.00 87.69 90 GLU A N 1
ATOM 741 C CA . GLU A 1 90 ? -17.386 9.443 8.350 1.00 87.69 90 GLU A CA 1
ATOM 742 C C . GLU A 1 90 ? -16.520 10.614 7.862 1.00 87.69 90 GLU A C 1
ATOM 744 O O . GLU A 1 90 ? -15.293 10.524 7.909 1.00 87.69 90 GLU A O 1
ATOM 749 N N . ALA A 1 91 ? -17.128 11.727 7.446 1.00 88.38 91 ALA A N 1
ATOM 750 C CA . ALA A 1 91 ? -16.396 12.892 6.951 1.00 88.38 91 ALA A CA 1
ATOM 751 C C . ALA A 1 91 ? -15.545 13.538 8.055 1.00 88.38 91 ALA A C 1
ATOM 753 O O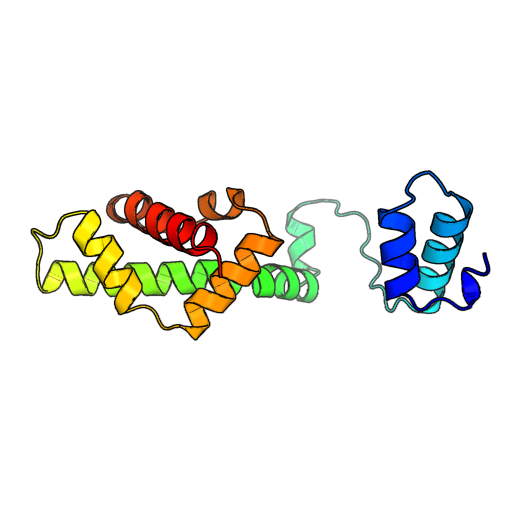 . ALA A 1 91 ? -14.377 13.868 7.841 1.00 88.38 91 ALA A O 1
ATOM 754 N N . GLU A 1 92 ? -16.097 13.646 9.261 1.00 88.69 92 GLU A N 1
ATOM 755 C CA . GLU A 1 92 ? -15.394 14.141 10.444 1.00 88.69 92 GLU A CA 1
ATOM 756 C C . GLU A 1 92 ? -14.250 13.207 10.857 1.00 88.69 92 GLU A C 1
ATOM 758 O O . GLU A 1 92 ? -13.153 13.676 11.166 1.00 88.69 92 GLU A O 1
ATOM 763 N N . LYS A 1 93 ? -14.458 11.882 10.795 1.00 90.81 93 LYS A N 1
ATOM 764 C CA . LYS A 1 93 ? -13.395 10.888 11.029 1.00 90.81 93 LYS A CA 1
ATOM 765 C C . LYS A 1 93 ? -12.236 11.067 10.044 1.00 90.81 93 LYS A C 1
ATOM 767 O O . LYS A 1 93 ? -11.078 11.087 10.462 1.00 90.81 93 LYS A O 1
ATOM 772 N N . ILE A 1 94 ? -12.535 11.230 8.754 1.00 92.06 94 ILE A N 1
ATOM 773 C CA . ILE A 1 94 ? -11.530 11.458 7.704 1.00 92.06 94 ILE A CA 1
ATOM 774 C C . ILE A 1 94 ? -10.770 12.767 7.962 1.00 92.06 94 I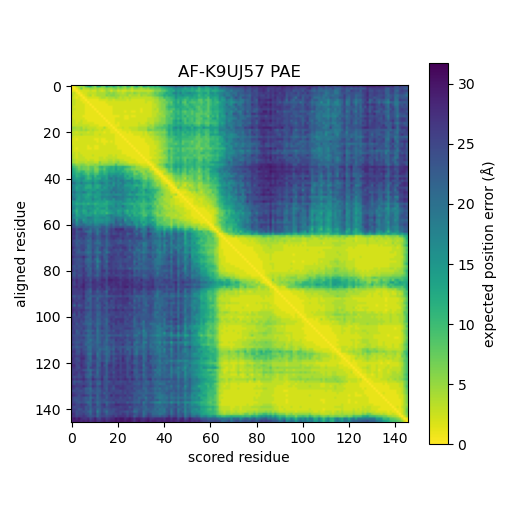LE A C 1
ATOM 776 O O . ILE A 1 94 ? -9.536 12.778 7.933 1.00 92.06 94 ILE A O 1
ATOM 780 N N . ALA A 1 95 ? -11.482 13.861 8.247 1.00 90.00 95 ALA A N 1
ATOM 781 C CA . ALA A 1 95 ? -10.880 15.161 8.537 1.00 90.00 95 ALA A CA 1
ATOM 782 C C . ALA A 1 95 ? -9.957 15.100 9.764 1.00 90.00 95 ALA A C 1
ATOM 784 O O . ALA A 1 95 ? -8.819 15.569 9.707 1.00 90.00 95 ALA A O 1
ATOM 785 N N . TYR A 1 96 ? -10.406 14.450 10.840 1.00 91.06 96 TYR A N 1
ATOM 786 C CA . TYR A 1 96 ? -9.606 14.259 12.044 1.00 91.06 96 TYR A CA 1
ATOM 787 C C . TYR A 1 96 ? -8.324 13.473 11.762 1.00 91.06 96 TYR A C 1
ATOM 789 O O . TYR A 1 96 ? -7.241 13.913 12.146 1.00 91.06 96 TYR A O 1
ATOM 797 N N . ILE A 1 97 ? -8.412 12.348 11.043 1.00 91.88 97 ILE A N 1
ATOM 798 C CA . ILE A 1 97 ? -7.234 11.550 10.678 1.00 91.88 97 ILE A CA 1
ATOM 799 C C . ILE A 1 97 ? -6.253 12.377 9.838 1.00 91.88 97 ILE A C 1
ATOM 801 O O . ILE A 1 97 ? -5.048 12.314 10.079 1.00 91.88 97 ILE A O 1
ATOM 805 N N . ASN A 1 98 ? -6.744 13.169 8.882 1.00 90.25 98 ASN A N 1
ATOM 806 C CA . ASN A 1 98 ? -5.901 14.012 8.030 1.00 90.25 98 ASN A CA 1
ATOM 807 C C . ASN A 1 98 ? -5.098 15.053 8.815 1.00 90.25 98 ASN A C 1
ATOM 809 O O . ASN A 1 98 ? -3.960 15.334 8.445 1.00 90.25 98 ASN A O 1
ATOM 813 N N . ILE A 1 99 ? -5.684 15.610 9.875 1.00 88.19 99 ILE A N 1
ATOM 814 C CA . ILE A 1 99 ? -5.048 16.626 10.723 1.00 88.19 99 ILE A CA 1
ATOM 815 C C . ILE A 1 99 ? -4.133 15.972 11.768 1.00 88.19 99 ILE A C 1
ATOM 817 O O . ILE A 1 99 ? -3.040 16.466 12.033 1.00 88.19 99 ILE A O 1
ATOM 821 N N . ALA A 1 100 ? -4.566 14.861 12.366 1.00 88.69 100 ALA A N 1
ATOM 822 C CA . ALA A 1 100 ? -3.866 14.218 13.476 1.00 88.69 100 ALA A CA 1
ATOM 823 C C . ALA A 1 100 ? -2.736 13.269 13.035 1.00 88.69 100 ALA A C 1
ATOM 825 O O . ALA A 1 100 ? -1.860 12.936 13.839 1.00 88.69 100 ALA A O 1
ATOM 826 N N . THR A 1 101 ? -2.731 12.817 11.777 1.00 90.19 101 THR A N 1
ATOM 827 C CA . THR A 1 101 ? -1.655 11.967 11.254 1.00 90.19 101 THR A CA 1
ATOM 828 C C . THR A 1 101 ? -0.383 12.777 11.029 1.00 90.19 101 THR A C 1
ATOM 830 O O . THR A 1 101 ? -0.392 13.821 10.383 1.00 90.19 101 THR A O 1
ATOM 833 N N . LYS A 1 102 ? 0.751 12.241 11.491 1.00 88.75 102 LYS A N 1
ATOM 834 C CA . LYS A 1 102 ? 2.067 12.866 11.308 1.00 88.75 102 LYS A CA 1
ATOM 835 C C . LYS A 1 102 ? 2.421 13.036 9.817 1.00 88.75 102 LYS A C 1
ATOM 837 O O . LYS A 1 102 ? 2.334 12.046 9.076 1.00 88.75 102 LYS A O 1
ATOM 842 N N . PRO A 1 103 ? 2.892 14.220 9.376 1.00 85.94 103 PRO A N 1
ATOM 843 C CA . PRO A 1 103 ? 3.237 14.474 7.975 1.00 85.94 103 PRO A CA 1
ATOM 844 C C . PRO A 1 103 ? 4.243 13.474 7.394 1.00 85.94 103 PRO A C 1
ATOM 846 O O . PRO A 1 103 ? 4.081 13.015 6.264 1.00 85.94 103 PRO A O 1
ATOM 849 N N . GLU A 1 104 ? 5.246 13.059 8.169 1.00 81.12 104 GLU A N 1
ATOM 850 C CA . GLU A 1 104 ? 6.287 12.131 7.711 1.00 81.12 104 GLU A CA 1
ATOM 851 C C . GLU A 1 104 ? 5.718 10.735 7.438 1.00 81.12 104 GLU A C 1
ATOM 853 O O . GLU A 1 104 ? 6.150 10.047 6.510 1.00 81.12 104 GLU A O 1
ATOM 858 N N . LEU A 1 105 ? 4.738 10.305 8.242 1.00 84.75 105 LEU A N 1
ATOM 859 C CA . LEU A 1 105 ? 4.051 9.034 8.033 1.00 84.75 105 LEU A CA 1
ATOM 860 C C . LEU A 1 105 ? 3.189 9.099 6.770 1.00 84.75 105 LEU A C 1
ATOM 862 O O . LEU A 1 105 ? 3.282 8.195 5.942 1.00 84.75 105 LEU A O 1
ATOM 866 N N . LYS A 1 106 ? 2.431 10.189 6.586 1.00 89.50 106 LYS A N 1
ATOM 867 C CA . LYS A 1 106 ? 1.638 10.432 5.372 1.00 89.50 106 LYS A CA 1
ATOM 868 C C . LYS A 1 106 ? 2.515 10.370 4.116 1.00 89.50 106 LYS A C 1
ATOM 870 O O . LYS A 1 106 ? 2.191 9.637 3.188 1.00 89.50 106 LYS A O 1
ATOM 875 N N . GLN A 1 107 ? 3.666 11.046 4.115 1.00 86.62 107 GLN A N 1
ATOM 876 C CA . GLN A 1 107 ? 4.597 11.037 2.979 1.00 86.62 107 GLN A CA 1
ATOM 877 C C . GLN A 1 107 ? 5.159 9.641 2.677 1.00 86.62 107 GLN A C 1
ATOM 879 O O . GLN A 1 107 ? 5.200 9.227 1.520 1.00 86.62 107 GLN A O 1
ATOM 884 N N . ARG A 1 108 ? 5.544 8.872 3.705 1.00 83.38 108 ARG A N 1
ATOM 885 C CA . ARG A 1 108 ? 6.034 7.494 3.518 1.00 83.38 108 ARG A CA 1
ATOM 886 C C . ARG A 1 108 ? 4.968 6.568 2.940 1.00 83.38 108 ARG A C 1
ATOM 888 O O . ARG A 1 108 ? 5.295 5.717 2.121 1.00 83.38 108 ARG A O 1
ATOM 895 N N . VAL A 1 109 ? 3.717 6.734 3.360 1.00 87.31 109 VAL A N 1
ATOM 896 C CA . VAL A 1 109 ? 2.583 5.957 2.847 1.00 87.31 109 VAL A CA 1
ATOM 897 C C . VAL A 1 109 ? 2.279 6.339 1.400 1.00 87.31 109 VAL A C 1
ATOM 899 O O . VAL A 1 109 ? 2.148 5.448 0.571 1.00 87.31 109 VAL A O 1
ATOM 902 N N . ILE A 1 110 ? 2.260 7.634 1.065 1.00 88.19 110 ILE A N 1
ATOM 903 C CA . ILE A 1 110 ? 2.082 8.102 -0.319 1.00 88.19 110 ILE A CA 1
ATOM 904 C C . ILE A 1 110 ? 3.192 7.553 -1.224 1.00 88.19 110 ILE A C 1
ATOM 906 O O . ILE A 1 110 ? 2.900 7.020 -2.291 1.00 88.19 110 ILE A O 1
ATOM 910 N N . ALA A 1 111 ? 4.457 7.646 -0.803 1.00 84.56 111 ALA A N 1
ATOM 911 C CA . ALA A 1 111 ? 5.586 7.131 -1.576 1.00 84.56 111 ALA A CA 1
ATOM 912 C C . ALA A 1 111 ? 5.494 5.610 -1.787 1.00 84.56 111 ALA A C 1
ATOM 914 O O . ALA A 1 111 ? 5.683 5.134 -2.906 1.00 84.56 111 ALA A O 1
ATOM 915 N N . ALA A 1 112 ? 5.157 4.858 -0.735 1.00 81.25 112 ALA A N 1
ATOM 916 C CA . ALA A 1 112 ? 4.979 3.413 -0.821 1.00 81.25 112 ALA A CA 1
ATOM 917 C C . ALA A 1 112 ? 3.825 3.042 -1.761 1.00 81.25 112 ALA A C 1
ATOM 919 O O . ALA A 1 112 ? 4.039 2.265 -2.685 1.00 81.25 112 ALA A O 1
ATOM 920 N N . LEU A 1 113 ? 2.653 3.663 -1.604 1.00 85.00 113 LEU A N 1
ATOM 921 C CA . LEU A 1 113 ? 1.473 3.368 -2.418 1.00 85.00 113 LEU A CA 1
ATOM 922 C C . LEU A 1 113 ? 1.648 3.760 -3.890 1.00 85.00 113 LEU A C 1
ATOM 924 O O . LEU A 1 113 ? 1.203 3.037 -4.774 1.00 85.00 113 LEU A O 1
ATOM 928 N N . ARG A 1 114 ? 2.364 4.853 -4.184 1.00 82.50 114 ARG A N 1
ATOM 929 C CA . ARG A 1 114 ? 2.739 5.194 -5.568 1.00 82.50 114 ARG A CA 1
ATOM 930 C C . ARG A 1 114 ? 3.667 4.153 -6.193 1.00 82.50 114 ARG A C 1
ATOM 932 O O . ARG A 1 114 ? 3.594 3.934 -7.395 1.00 82.50 114 ARG A O 1
ATOM 939 N N . SER A 1 115 ? 4.525 3.517 -5.392 1.00 75.75 115 SER A N 1
ATOM 940 C CA . SER A 1 115 ? 5.417 2.454 -5.869 1.00 75.75 115 SER A CA 1
ATOM 941 C C . SER A 1 115 ? 4.740 1.085 -5.986 1.00 75.75 115 SER A C 1
ATOM 943 O O . SER A 1 115 ? 5.119 0.306 -6.854 1.00 75.75 115 SER A O 1
ATOM 945 N N . SER A 1 116 ? 3.751 0.790 -5.136 1.00 66.88 116 SER A N 1
ATOM 946 C CA . SER A 1 116 ? 3.050 -0.502 -5.091 1.00 66.88 116 SE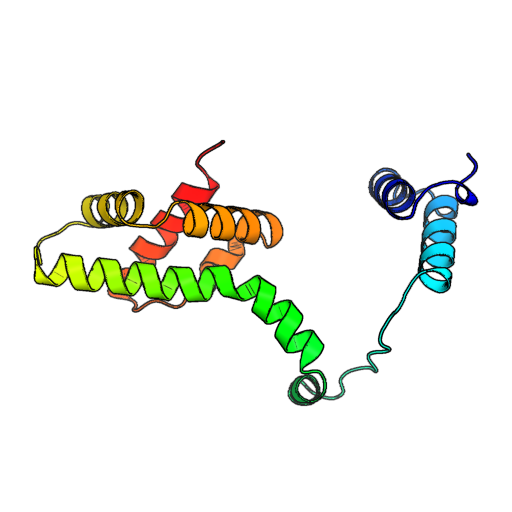R A CA 1
ATOM 947 C C . SER A 1 116 ? 1.734 -0.530 -5.873 1.00 66.88 116 SER A C 1
ATOM 949 O O . SER A 1 116 ? 1.147 -1.596 -6.019 1.00 66.88 116 SER A O 1
ATOM 951 N N . GLY A 1 117 ? 1.257 0.620 -6.356 1.00 76.75 117 GLY A N 1
ATOM 952 C CA . GLY A 1 117 ? -0.057 0.764 -6.981 1.00 76.75 117 GLY A CA 1
ATOM 953 C C . GLY A 1 117 ? -1.190 0.965 -5.967 1.00 76.75 117 GLY A C 1
ATOM 954 O O . GLY A 1 117 ? -1.092 0.588 -4.797 1.00 76.75 117 GLY A O 1
ATOM 955 N N . GLU A 1 118 ? -2.291 1.570 -6.425 1.00 77.75 118 GLU A N 1
ATOM 956 C CA . GLU A 1 118 ? -3.456 1.906 -5.587 1.00 77.75 118 GLU A CA 1
ATOM 957 C C . GLU A 1 118 ? -4.191 0.664 -5.050 1.00 77.75 118 GLU A C 1
ATOM 959 O O . GLU A 1 118 ? -4.782 0.716 -3.973 1.00 77.75 118 GLU A O 1
ATOM 964 N N . THR A 1 119 ? -4.086 -0.478 -5.736 1.00 81.12 119 THR A N 1
ATOM 965 C CA . THR A 1 119 ? -4.663 -1.766 -5.307 1.00 81.12 119 THR A CA 1
ATOM 966 C C . THR A 1 119 ? -4.107 -2.252 -3.969 1.00 81.12 119 THR A C 1
ATOM 968 O O . THR A 1 119 ? -4.796 -2.959 -3.243 1.00 81.12 119 THR A O 1
ATOM 971 N N . ALA A 1 120 ? -2.907 -1.812 -3.576 1.00 81.75 120 ALA A N 1
ATOM 972 C CA . ALA A 1 120 ? -2.337 -2.127 -2.266 1.00 81.75 120 ALA A CA 1
ATOM 973 C C . ALA A 1 120 ? -3.164 -1.555 -1.093 1.00 81.75 120 ALA A C 1
ATOM 975 O O . ALA A 1 120 ? -3.021 -2.007 0.039 1.00 81.75 120 ALA A O 1
ATOM 976 N N . ILE A 1 121 ? -4.062 -0.587 -1.333 1.00 87.12 121 ILE A N 1
ATOM 977 C CA . ILE A 1 121 ? -5.006 -0.094 -0.314 1.00 87.12 121 ILE A CA 1
ATOM 978 C C . ILE A 1 121 ? -5.971 -1.201 0.137 1.00 87.12 121 ILE A C 1
ATOM 980 O O . ILE A 1 121 ? -6.460 -1.160 1.268 1.00 87.12 121 ILE A O 1
ATOM 984 N N . ASP A 1 122 ? -6.244 -2.200 -0.704 1.00 86.19 122 ASP A N 1
ATOM 985 C CA . ASP A 1 122 ? -7.146 -3.294 -0.340 1.00 86.19 122 ASP A CA 1
ATOM 986 C C . ASP A 1 122 ? -6.560 -4.235 0.713 1.00 86.19 122 ASP A C 1
ATOM 988 O O . ASP A 1 122 ? -7.322 -4.854 1.453 1.00 86.19 122 ASP A O 1
ATOM 992 N N . GLU A 1 123 ? -5.236 -4.243 0.869 1.00 84.62 123 GLU A N 1
ATOM 993 C CA . GLU A 1 123 ? -4.522 -4.972 1.922 1.00 84.62 123 GLU A CA 1
ATOM 994 C C . GLU A 1 123 ? -4.559 -4.253 3.284 1.00 84.62 123 GLU A C 1
ATOM 996 O O . GLU A 1 123 ? -3.975 -4.724 4.264 1.00 84.62 123 GLU A O 1
ATOM 1001 N N . LEU A 1 124 ? -5.222 -3.093 3.379 1.00 86.25 124 LEU A N 1
ATOM 1002 C CA . LEU A 1 124 ? -5.319 -2.337 4.623 1.00 86.25 124 LEU A CA 1
ATOM 1003 C C . LEU A 1 124 ? -6.050 -3.146 5.705 1.00 86.25 124 LEU A C 1
ATOM 1005 O O . LEU A 1 124 ? -7.272 -3.274 5.698 1.00 86.25 124 LEU A O 1
ATOM 1009 N N . ALA A 1 125 ? -5.297 -3.620 6.694 1.00 86.31 125 ALA A N 1
ATOM 1010 C CA . ALA A 1 125 ? -5.834 -4.376 7.817 1.00 86.31 125 ALA A CA 1
ATOM 1011 C C . ALA A 1 125 ? -6.413 -3.449 8.906 1.00 86.31 125 ALA A C 1
ATOM 1013 O O . ALA A 1 125 ? -5.688 -2.946 9.770 1.00 86.31 125 ALA A O 1
ATOM 1014 N N . LEU A 1 126 ? -7.731 -3.237 8.884 1.00 88.38 126 LEU A N 1
ATOM 1015 C CA . LEU A 1 126 ? -8.493 -2.508 9.907 1.00 88.38 126 LEU A CA 1
ATOM 1016 C C . LEU A 1 126 ? -9.711 -3.318 10.370 1.00 88.38 126 LEU A C 1
ATOM 1018 O O . LEU A 1 126 ? -10.140 -4.247 9.700 1.00 88.38 126 LEU A O 1
ATOM 1022 N N . GLU A 1 127 ? -10.271 -2.948 11.526 1.00 88.56 127 GLU A N 1
ATOM 1023 C CA . GLU A 1 127 ? -11.582 -3.452 11.967 1.00 88.56 127 GLU A CA 1
ATOM 1024 C C . GLU A 1 127 ? -12.656 -3.024 10.942 1.00 88.56 127 GLU A C 1
ATOM 1026 O O . GLU A 1 127 ? -12.597 -1.889 10.464 1.00 88.56 127 GLU A O 1
ATOM 1031 N N . ASP A 1 128 ? -13.643 -3.877 10.636 1.00 88.94 128 ASP A N 1
ATOM 1032 C CA . ASP A 1 128 ? -14.632 -3.649 9.559 1.00 88.94 128 ASP A CA 1
ATOM 1033 C C . ASP A 1 128 ? -15.293 -2.265 9.622 1.00 88.94 128 ASP A C 1
ATOM 1035 O O . ASP A 1 128 ? -15.397 -1.559 8.619 1.00 88.94 128 ASP A O 1
ATOM 1039 N N . LYS A 1 129 ? -15.646 -1.814 10.832 1.00 87.75 129 LYS A N 1
ATOM 1040 C CA . LYS A 1 129 ? -16.255 -0.496 11.080 1.00 87.75 129 LYS A CA 1
ATOM 1041 C C . LYS A 1 129 ? -15.362 0.708 10.742 1.00 87.75 129 LYS A C 1
ATOM 1043 O O . LYS A 1 12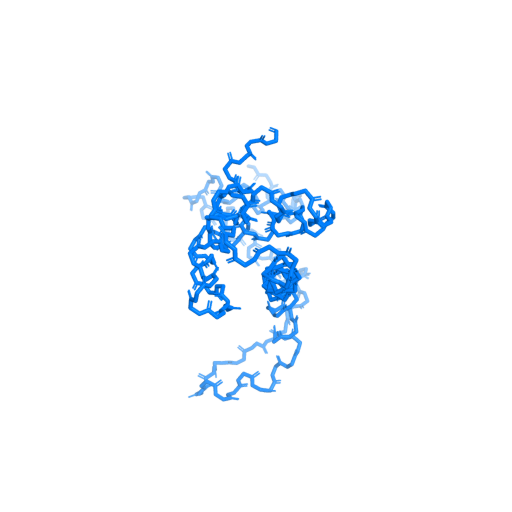9 ? -15.843 1.836 10.680 1.00 87.75 129 LYS A O 1
ATOM 1048 N N . TYR A 1 130 ? -14.060 0.495 10.572 1.00 90.81 130 TYR A N 1
ATOM 1049 C CA . TYR A 1 130 ? -13.075 1.518 10.218 1.00 90.81 130 TYR A CA 1
ATOM 1050 C C . TYR A 1 130 ? -12.525 1.348 8.806 1.00 90.81 130 TYR A C 1
ATOM 1052 O O . TYR A 1 130 ? -11.854 2.256 8.314 1.00 90.81 130 TYR A O 1
ATOM 1060 N N . LEU A 1 131 ? -12.777 0.210 8.159 1.00 90.44 131 LEU A N 1
ATOM 1061 C CA . LEU A 1 131 ? -12.140 -0.150 6.900 1.00 90.44 131 LEU A CA 1
ATOM 1062 C C . LEU A 1 131 ? -12.467 0.857 5.792 1.00 90.44 131 LEU A C 1
ATOM 1064 O O . LEU A 1 131 ? -11.555 1.365 5.143 1.00 90.44 131 LEU A O 1
ATOM 1068 N N . ASN A 1 132 ? -13.742 1.223 5.639 1.00 92.56 132 ASN A N 1
ATOM 1069 C CA . ASN A 1 132 ? -14.181 2.194 4.631 1.00 92.56 132 ASN A CA 1
ATOM 1070 C C . ASN A 1 132 ? -13.540 3.571 4.844 1.00 92.56 132 ASN A C 1
ATOM 1072 O O . ASN A 1 132 ? -12.987 4.154 3.911 1.00 92.56 132 ASN A O 1
ATOM 1076 N N . VAL A 1 133 ? -13.533 4.048 6.091 1.00 93.00 133 VAL A N 1
ATOM 1077 C CA . VAL A 1 133 ? -12.900 5.317 6.476 1.00 93.00 133 VAL A CA 1
ATOM 1078 C C . VAL A 1 133 ? -11.395 5.277 6.204 1.00 93.00 133 VAL A C 1
ATOM 1080 O O . VAL A 1 133 ? -10.852 6.199 5.599 1.00 93.00 133 VAL A O 1
ATOM 1083 N N . GLY A 1 134 ? -10.712 4.202 6.602 1.00 91.88 134 GLY A N 1
ATOM 1084 C CA . GLY A 1 134 ? -9.277 4.034 6.383 1.00 91.88 134 GLY A CA 1
ATOM 1085 C C . GLY A 1 134 ? -8.907 4.010 4.900 1.00 91.88 134 GLY A C 1
ATOM 1086 O O . GLY A 1 134 ? -7.993 4.724 4.488 1.00 91.88 134 GLY A O 1
ATOM 1087 N N . LYS A 1 135 ? -9.653 3.263 4.076 1.00 93.31 135 LYS A N 1
ATOM 1088 C CA . LYS A 1 135 ? -9.452 3.233 2.619 1.00 93.31 135 LYS A CA 1
ATOM 1089 C C . LYS A 1 135 ? -9.689 4.609 1.992 1.00 93.31 135 LYS A C 1
ATOM 1091 O O . LYS A 1 135 ? -8.883 5.040 1.169 1.00 93.31 135 LYS A O 1
ATOM 1096 N N . ALA A 1 136 ? -10.740 5.322 2.402 1.00 93.31 136 ALA A N 1
ATOM 1097 C CA . ALA A 1 136 ? -11.038 6.667 1.909 1.00 93.31 136 ALA A CA 1
ATOM 1098 C C . ALA A 1 136 ? -9.922 7.673 2.241 1.00 93.31 136 ALA A C 1
ATOM 1100 O O . ALA A 1 136 ? -9.519 8.451 1.375 1.00 93.31 136 ALA A O 1
ATOM 1101 N N . VAL A 1 137 ? -9.366 7.618 3.458 1.00 94.31 137 VAL A N 1
ATOM 1102 C CA . VAL A 1 137 ? -8.211 8.439 3.860 1.00 94.31 137 VAL A CA 1
ATOM 1103 C C . VAL A 1 137 ? -7.016 8.189 2.940 1.00 94.31 137 VAL A C 1
ATOM 1105 O O . VAL A 1 137 ? -6.452 9.138 2.394 1.00 94.31 137 VAL A O 1
ATOM 1108 N N . LEU A 1 138 ? -6.639 6.921 2.738 1.00 92.31 138 LEU A N 1
ATOM 1109 C CA . LEU A 1 138 ? -5.478 6.575 1.915 1.00 92.31 138 LEU A CA 1
ATOM 1110 C C . LEU A 1 138 ? -5.664 6.976 0.449 1.00 92.31 138 LEU A C 1
ATOM 1112 O O . LEU A 1 138 ? -4.757 7.570 -0.136 1.00 92.31 138 LEU A O 1
ATOM 1116 N N . LYS A 1 139 ? -6.850 6.731 -0.123 1.00 92.00 139 LYS A N 1
ATOM 1117 C CA . LYS A 1 139 ? -7.193 7.185 -1.480 1.00 92.00 139 LYS A CA 1
ATOM 1118 C C . LYS A 1 139 ? -7.097 8.704 -1.605 1.00 92.00 139 LYS A C 1
ATOM 1120 O O . LYS A 1 139 ? -6.522 9.209 -2.571 1.00 92.00 139 LYS A O 1
ATOM 1125 N N . GLY A 1 140 ? -7.585 9.436 -0.602 1.00 90.56 140 GLY A N 1
ATOM 1126 C CA . GLY A 1 140 ? -7.478 10.892 -0.542 1.00 90.56 140 GLY A CA 1
ATOM 1127 C C . GLY A 1 140 ? -6.027 11.384 -0.541 1.00 90.56 140 GLY A C 1
ATOM 1128 O O . GLY A 1 140 ? -5.704 12.348 -1.231 1.00 90.56 140 GLY A O 1
ATOM 1129 N N . TRP A 1 141 ? -5.127 10.706 0.174 1.00 91.31 141 TRP A N 1
ATOM 1130 C CA . TRP A 1 141 ? -3.707 11.074 0.213 1.00 91.31 141 TRP A CA 1
ATOM 1131 C C . TRP A 1 141 ? -2.976 10.844 -1.107 1.00 91.31 141 TRP A C 1
ATOM 1133 O O . TRP A 1 141 ? -2.124 11.654 -1.464 1.00 91.31 141 TRP A O 1
ATOM 1143 N N . ILE A 1 142 ? -3.291 9.764 -1.825 1.00 88.38 142 ILE A N 1
ATOM 1144 C CA . ILE A 1 142 ? -2.705 9.507 -3.149 1.00 88.38 142 ILE A CA 1
ATOM 1145 C C . ILE A 1 142 ? -3.249 10.499 -4.182 1.00 88.38 142 ILE A C 1
ATOM 1147 O O . ILE A 1 142 ? -2.485 10.982 -5.019 1.00 88.38 142 ILE A O 1
ATOM 1151 N N . SER A 1 143 ? -4.546 10.813 -4.100 1.00 85.62 143 SER A N 1
ATOM 1152 C CA . SER A 1 143 ? -5.249 11.698 -5.040 1.00 85.62 143 SER A CA 1
ATOM 1153 C C . SER A 1 143 ? -4.914 13.180 -4.851 1.00 85.62 143 SER A C 1
ATOM 1155 O O . SER A 1 143 ? -5.074 13.968 -5.783 1.00 85.62 143 SER A O 1
ATOM 1157 N N . GLN A 1 144 ? -4.428 13.581 -3.671 1.00 76.69 144 GLN A N 1
ATOM 1158 C CA . GLN A 1 144 ? -3.850 14.908 -3.471 1.00 76.69 144 GLN A CA 1
ATOM 1159 C C . GLN A 1 144 ? -2.574 15.031 -4.319 1.00 76.69 144 GLN A C 1
ATOM 1161 O O . GLN A 1 144 ? -1.504 14.538 -3.949 1.00 76.69 144 GLN A O 1
ATOM 1166 N N . LYS A 1 145 ? -2.692 15.681 -5.485 1.00 51.53 145 LYS A N 1
ATOM 1167 C CA . LYS A 1 145 ? -1.531 16.143 -6.257 1.00 51.53 145 LYS A CA 1
ATOM 1168 C C . LYS A 1 145 ? -0.675 17.031 -5.349 1.00 51.53 145 LYS A C 1
ATOM 1170 O O . LYS A 1 145 ? -1.194 17.954 -4.725 1.00 51.53 145 LYS A O 1
ATOM 1175 N N . SER A 1 146 ? 0.609 16.682 -5.257 1.00 45.91 146 SER A N 1
ATOM 1176 C CA . SER A 1 146 ? 1.642 17.581 -4.737 1.00 45.91 146 SER A CA 1
ATOM 1177 C C . SER A 1 146 ? 1.889 18.707 -5.725 1.00 45.91 146 SER A C 1
ATOM 1179 O O . SER A 1 146 ? 1.668 18.471 -6.935 1.00 45.91 146 SER A O 1
#

Sequence (146 aa):
MDYRQMSRKELHNYVLANRDDDAAFYAYVDLLHEVGNWTEMPALKSPQDLDNYPEFIAHITKKSKPLARVAQEIRRLLKQLERTNPTTNEAEKIAYINIATKPELKQRVIAALRSSGETAIDELALEDKYLNVGKAVLKGWISQKS

Secondary structure (DSSP, 8-state):
--GGGS-HHHHHHHHHH-TT-HHHHHHHHHHHHHH------PPPSSGGGGGG-HHHHHHHHHHHHHHHHHHHHHHHHHHHHHHH-TT--HHHHHHHHHHHS-HHHHHHHHHHHHHH-GGGGGG----HHHHHHHHHHHHHHHHS--

Organism: Chamaesiphon minutus (strain ATCC 27169 / PCC 6605) (NCBI:txid1173020)